Protein AF-A0A7X8J8Z9-F1 (afdb_monomer_lite)

Radius of gyration: 16.52 Å; chains: 1; bounding box: 28×40×57 Å

pLDDT: mean 86.99, std 15.35, range [37.53, 97.94]

Foldseek 3Di:
DDPPPPPPPPDLQDFDDDPQWTWGAFDQAAEEAEAPVDDPVVVVVVPDGIYTYGNDHDDDDDDGQEYEYEECSQVCQVVCLRHQYEYEQYDPDDDDDPSDDYYHHPPNPD

Structure (mmCIF, N/CA/C/O backbone):
data_AF-A0A7X8J8Z9-F1
#
_entry.id   AF-A0A7X8J8Z9-F1
#
loop_
_atom_site.group_PDB
_atom_site.id
_atom_site.type_symbol
_atom_site.label_atom_id
_atom_site.label_alt_id
_atom_site.label_comp_id
_atom_site.label_asym_id
_atom_site.label_entity_id
_atom_site.label_seq_id
_atom_site.pdbx_PDB_ins_code
_atom_site.Cartn_x
_atom_site.Cartn_y
_atom_site.Cartn_z
_atom_site.occupancy
_atom_site.B_iso_or_equiv
_atom_site.auth_seq_id
_atom_site.auth_comp_id
_atom_site.auth_asym_id
_atom_site.auth_atom_id
_atom_site.pdbx_PDB_model_num
ATOM 1 N N . MET A 1 1 ? -12.126 28.770 42.590 1.00 37.53 1 MET A N 1
ATOM 2 C CA . MET A 1 1 ? -11.284 27.585 42.327 1.00 37.53 1 MET A CA 1
ATOM 3 C C . MET A 1 1 ? -11.880 26.883 41.113 1.00 37.53 1 MET A C 1
ATOM 5 O O . MET A 1 1 ? -12.852 26.157 41.254 1.00 37.53 1 MET A O 1
ATOM 9 N N . LEU A 1 2 ? -11.420 27.245 39.911 1.00 43.31 2 LEU A N 1
ATOM 10 C CA . LEU A 1 2 ? -11.929 26.685 3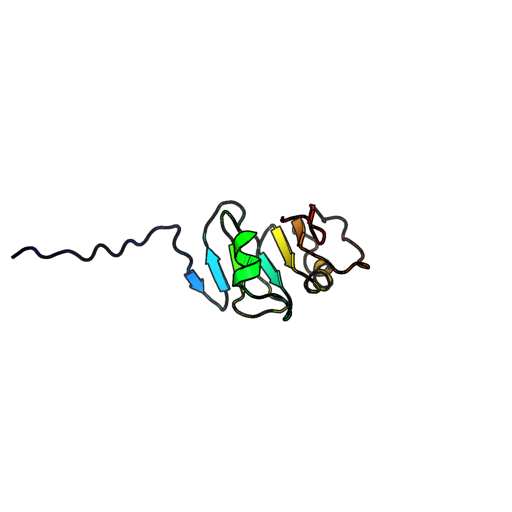8.657 1.00 43.31 2 LEU A CA 1
ATOM 11 C C . LEU A 1 2 ? -11.231 25.340 38.443 1.00 43.31 2 LEU A C 1
ATOM 13 O O . LEU A 1 2 ? -10.031 25.307 38.179 1.00 43.31 2 LEU A O 1
ATOM 17 N N . ILE A 1 3 ? -11.960 24.239 38.604 1.00 49.44 3 ILE A N 1
ATOM 18 C CA . ILE A 1 3 ? -11.476 22.925 38.182 1.00 49.44 3 ILE A CA 1
ATOM 19 C C . ILE A 1 3 ? -11.584 22.923 36.657 1.00 49.44 3 ILE A C 1
ATOM 21 O O . ILE A 1 3 ? -12.666 22.725 36.108 1.00 49.44 3 ILE A O 1
ATOM 25 N N . LEU A 1 4 ? -10.471 23.225 35.978 1.00 48.59 4 LEU A N 1
ATOM 26 C CA . LEU A 1 4 ? -10.306 22.920 34.561 1.00 48.59 4 LEU A CA 1
ATOM 27 C C . LEU A 1 4 ? -10.410 21.402 34.428 1.00 48.59 4 LEU A C 1
ATOM 29 O O . LEU A 1 4 ? -9.435 20.678 34.621 1.00 48.59 4 LEU A O 1
ATOM 33 N N . ALA A 1 5 ? -11.617 20.921 34.143 1.00 55.81 5 ALA A N 1
ATOM 34 C CA . ALA A 1 5 ? -11.816 19.578 33.649 1.00 55.81 5 ALA A CA 1
ATOM 35 C C . ALA A 1 5 ? -10.992 19.465 32.368 1.00 55.81 5 ALA A C 1
ATOM 37 O O . ALA A 1 5 ? -11.288 20.112 31.362 1.00 55.81 5 ALA A O 1
ATOM 38 N N . SER A 1 6 ? -9.914 18.693 32.443 1.00 51.56 6 SER A N 1
ATOM 39 C CA . SER A 1 6 ? -9.152 18.213 31.304 1.00 51.56 6 SER A CA 1
ATOM 40 C C . SER A 1 6 ? -10.102 17.398 30.430 1.00 51.56 6 SER A C 1
ATOM 42 O O . SER A 1 6 ? -10.185 16.178 30.551 1.00 51.56 6 SER A O 1
ATOM 44 N N . PHE A 1 7 ? -10.872 18.083 29.584 1.00 52.12 7 PHE A N 1
ATOM 45 C CA . PHE A 1 7 ? -11.532 17.482 28.442 1.00 52.12 7 PHE A CA 1
ATOM 46 C C . PHE A 1 7 ? -10.409 16.948 27.559 1.00 52.12 7 PHE A C 1
ATOM 48 O O . PHE A 1 7 ? -9.832 17.651 26.735 1.00 52.12 7 PHE A O 1
ATOM 55 N N . LEU A 1 8 ? -10.036 15.699 27.824 1.00 51.72 8 LEU A N 1
ATOM 56 C CA . LEU A 1 8 ? -9.349 14.832 26.892 1.00 51.72 8 LEU A CA 1
ATOM 57 C C . LEU A 1 8 ? -10.198 14.853 25.625 1.00 51.72 8 LEU A C 1
ATOM 59 O O . LEU A 1 8 ? -11.252 14.222 25.571 1.00 51.72 8 LEU A O 1
ATOM 63 N N . PHE A 1 9 ? -9.774 15.652 24.647 1.00 52.78 9 PHE A N 1
ATOM 64 C CA . PHE A 1 9 ? -10.345 15.711 23.309 1.00 52.78 9 PHE A CA 1
ATOM 65 C C . PHE A 1 9 ? -10.093 14.368 22.616 1.00 52.78 9 PHE A C 1
ATOM 67 O O . PHE A 1 9 ? -9.206 14.220 21.782 1.00 52.78 9 PHE A O 1
ATOM 74 N N . TYR A 1 10 ? -10.848 13.355 23.022 1.00 48.88 10 TYR A N 1
ATOM 75 C CA . TYR A 1 10 ? -10.950 12.085 22.339 1.00 48.88 10 TYR A CA 1
ATOM 76 C C . TYR A 1 10 ? -11.900 12.300 21.164 1.00 48.88 10 TYR A C 1
ATOM 78 O O . TYR A 1 10 ? -13.118 12.221 21.309 1.00 48.88 10 TYR A O 1
ATOM 86 N N . SER A 1 11 ? -11.333 12.659 20.014 1.00 61.22 11 SER A N 1
ATOM 87 C CA . SER A 1 11 ? -12.074 12.654 18.758 1.00 61.22 11 SER A CA 1
ATOM 88 C C . SER A 1 11 ? -12.101 11.226 18.213 1.00 61.22 11 SER A C 1
ATOM 90 O O . SER A 1 11 ? -11.108 10.497 18.307 1.00 61.22 11 SER A O 1
ATOM 92 N N . SER A 1 12 ? -13.221 10.816 17.616 1.00 63.00 12 SER A N 1
ATOM 93 C CA . SER A 1 12 ? -13.294 9.584 16.818 1.00 63.00 12 SER A CA 1
ATOM 94 C C . SER A 1 12 ? -12.235 9.545 15.709 1.00 63.00 12 SER A C 1
ATOM 96 O O . SER A 1 12 ? -11.829 8.457 15.316 1.00 63.00 12 SER A O 1
ATOM 98 N N . ASP A 1 13 ? -11.721 10.707 15.296 1.00 69.31 13 ASP A N 1
ATOM 99 C CA . ASP A 1 13 ? -10.736 10.860 14.220 1.00 69.31 13 ASP A CA 1
ATOM 100 C C . ASP A 1 13 ? -9.274 10.754 14.670 1.00 69.31 13 ASP A C 1
ATOM 102 O O . ASP A 1 13 ? -8.363 10.861 13.847 1.00 69.31 13 ASP A O 1
ATOM 106 N N . THR A 1 14 ? -9.003 10.574 15.966 1.00 82.00 14 THR A N 1
ATOM 107 C CA . THR A 1 14 ? -7.621 10.464 16.449 1.00 82.00 14 THR A CA 1
ATOM 108 C C . THR A 1 14 ? -7.011 9.118 16.027 1.00 82.00 14 THR A C 1
ATOM 110 O O . THR A 1 14 ? -7.553 8.074 16.412 1.00 82.00 14 THR A O 1
ATOM 113 N N . PRO A 1 15 ? -5.871 9.103 15.297 1.00 87.56 15 PRO A N 1
ATOM 114 C CA . PRO A 1 15 ? -5.176 7.867 14.950 1.00 87.56 15 PRO A CA 1
ATOM 115 C C . PRO A 1 15 ? -4.756 7.084 16.196 1.00 87.56 15 PRO A C 1
ATOM 117 O O . PRO A 1 15 ? -4.360 7.665 17.209 1.00 87.56 15 PRO A O 1
ATOM 120 N N . ARG A 1 16 ? -4.819 5.754 16.124 1.00 92.12 16 ARG A N 1
ATOM 121 C CA . ARG A 1 16 ? -4.533 4.862 17.256 1.00 92.12 16 ARG A CA 1
ATOM 122 C C . ARG A 1 16 ? -3.516 3.814 16.882 1.00 92.12 16 ARG A C 1
ATOM 124 O O . ARG A 1 16 ? -3.531 3.319 15.763 1.00 92.12 16 ARG A O 1
ATOM 131 N N . ILE A 1 17 ? -2.700 3.413 17.848 1.00 93.00 17 ILE A N 1
ATOM 132 C CA . ILE A 1 17 ? -1.790 2.286 17.673 1.00 93.00 17 ILE A CA 1
ATOM 133 C C . ILE A 1 17 ? -2.462 1.020 18.203 1.00 93.00 17 ILE A C 1
ATOM 135 O O . ILE A 1 17 ? -2.844 0.962 19.372 1.00 93.00 17 ILE A O 1
ATOM 139 N N . LYS A 1 18 ? -2.605 -0.002 17.358 1.00 92.56 18 LYS A N 1
ATOM 140 C CA . LYS A 1 18 ? -3.129 -1.317 17.747 1.00 92.56 18 LYS A CA 1
ATOM 141 C C . LYS A 1 18 ? -2.465 -2.413 16.921 1.00 92.56 18 LYS A C 1
ATOM 143 O O . LYS A 1 18 ? -2.458 -2.343 15.700 1.00 92.56 18 LYS A O 1
ATOM 148 N N . GLY A 1 19 ? -1.925 -3.433 17.590 1.00 91.25 19 GLY A N 1
ATOM 149 C CA . GLY A 1 19 ? -1.391 -4.630 16.925 1.00 91.25 19 GLY A CA 1
ATOM 150 C C . GLY A 1 19 ? -0.243 -4.364 15.945 1.00 91.25 19 GLY A C 1
ATOM 151 O O . GLY A 1 19 ? -0.123 -5.088 14.969 1.00 91.25 19 GLY A O 1
ATOM 152 N N . GLY A 1 20 ? 0.562 -3.320 16.169 1.00 94.62 20 GLY A N 1
ATOM 153 C CA . GLY A 1 20 ? 1.639 -2.933 15.248 1.00 94.62 20 GLY A CA 1
ATOM 154 C C . GLY A 1 20 ? 1.214 -1.992 14.115 1.00 94.62 20 GLY A C 1
ATOM 155 O O . GLY A 1 20 ? 2.047 -1.665 13.278 1.00 94.62 20 GLY A O 1
ATOM 156 N N . PHE A 1 21 ? -0.035 -1.518 14.107 1.00 95.75 21 PHE A N 1
ATOM 157 C CA . PHE A 1 21 ? -0.566 -0.600 13.098 1.00 95.75 21 PHE A CA 1
ATOM 158 C C . PHE A 1 21 ? -0.955 0.7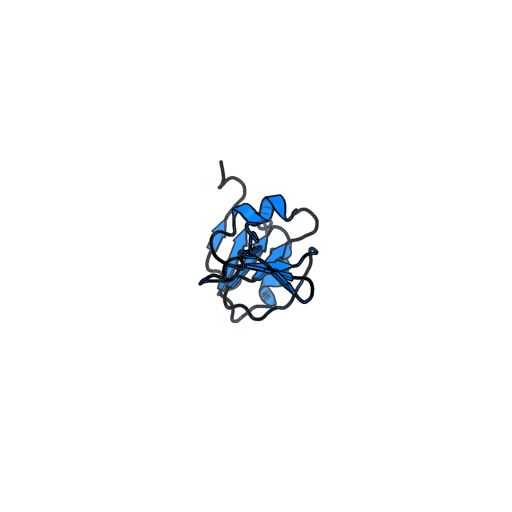40 13.712 1.00 95.75 21 PHE A C 1
ATOM 160 O O . PHE A 1 21 ? -1.505 0.781 14.813 1.00 95.75 21 PHE A O 1
ATOM 167 N N . VAL A 1 22 ? -0.733 1.821 12.969 1.00 93.94 22 VAL A N 1
ATOM 168 C CA . VAL A 1 22 ? -1.435 3.094 13.126 1.00 93.94 22 VAL A CA 1
ATOM 169 C C . VAL A 1 22 ? -2.727 3.012 12.324 1.00 93.94 22 VAL A C 1
ATOM 171 O O . VAL A 1 22 ? -2.706 2.847 11.108 1.00 93.94 22 VAL A O 1
ATOM 174 N N . ILE A 1 23 ? -3.852 3.135 13.012 1.00 94.50 23 ILE A N 1
ATOM 175 C CA . ILE A 1 23 ? -5.186 3.087 12.426 1.00 94.50 23 ILE A CA 1
ATOM 176 C C . ILE A 1 23 ? -5.807 4.465 12.596 1.00 94.50 23 ILE A C 1
ATOM 178 O O . ILE A 1 23 ? -6.095 4.880 13.724 1.00 94.50 23 ILE A O 1
ATOM 182 N N . LYS A 1 24 ? -6.013 5.171 11.486 1.00 93.50 24 LYS A N 1
ATOM 183 C CA . LYS A 1 24 ? -6.877 6.350 11.441 1.00 93.50 24 LYS A CA 1
ATOM 184 C C . LYS A 1 24 ? -8.232 5.905 10.880 1.00 93.50 24 LYS A C 1
ATOM 186 O O . LYS A 1 24 ? -8.251 5.391 9.765 1.00 93.50 24 LYS A O 1
ATOM 191 N N . PRO A 1 25 ? -9.345 6.104 11.603 1.00 91.88 25 PRO A N 1
ATOM 192 C CA . PRO A 1 25 ? -10.676 5.910 11.037 1.00 91.88 25 PRO A CA 1
ATOM 193 C C . PRO A 1 25 ? -10.952 6.872 9.868 1.00 91.88 25 PRO A C 1
ATOM 195 O O . PRO A 1 25 ? -10.434 7.995 9.836 1.00 91.88 25 PRO A O 1
ATOM 198 N N . GLY A 1 26 ? -11.745 6.407 8.910 1.00 90.19 26 GLY A N 1
ATOM 199 C CA . GLY A 1 26 ? -12.212 7.128 7.722 1.00 90.19 26 GLY A CA 1
ATOM 200 C C . GLY A 1 26 ? -13.070 6.192 6.869 1.00 90.19 26 GLY A C 1
ATOM 201 O O . GLY A 1 26 ? -13.297 5.053 7.280 1.00 90.19 26 GLY A O 1
ATOM 202 N N . ASP A 1 27 ? -13.526 6.648 5.706 1.00 86.69 27 ASP A N 1
ATOM 203 C CA . ASP A 1 27 ? -14.463 5.871 4.882 1.00 86.69 27 ASP A CA 1
ATOM 204 C C . ASP A 1 27 ? -13.784 4.709 4.127 1.00 86.69 27 ASP A C 1
ATOM 206 O O . ASP A 1 27 ? -14.288 3.588 4.152 1.00 86.69 27 ASP A O 1
ATOM 210 N N . ASP A 1 28 ? -12.613 4.936 3.516 1.00 85.62 28 ASP A N 1
ATOM 211 C CA . ASP A 1 28 ? -11.964 3.942 2.637 1.00 85.62 28 ASP A CA 1
ATOM 212 C C . ASP A 1 28 ? -10.917 3.053 3.345 1.00 85.62 28 ASP A C 1
ATOM 214 O O . ASP A 1 28 ? -10.599 1.969 2.861 1.00 85.62 28 ASP A O 1
ATOM 218 N N . MET A 1 29 ? -10.367 3.511 4.482 1.00 93.44 29 MET A N 1
ATOM 219 C CA . MET A 1 29 ? -9.335 2.854 5.317 1.00 93.44 29 MET A CA 1
ATOM 220 C C . MET A 1 29 ? -8.427 1.828 4.593 1.00 93.44 29 MET A C 1
ATOM 222 O O . MET A 1 29 ? -8.417 0.651 4.966 1.00 93.44 29 MET A O 1
ATOM 226 N N . PRO A 1 30 ? -7.621 2.228 3.594 1.00 96.25 30 PRO A N 1
ATOM 227 C CA . PRO A 1 30 ? -6.760 1.286 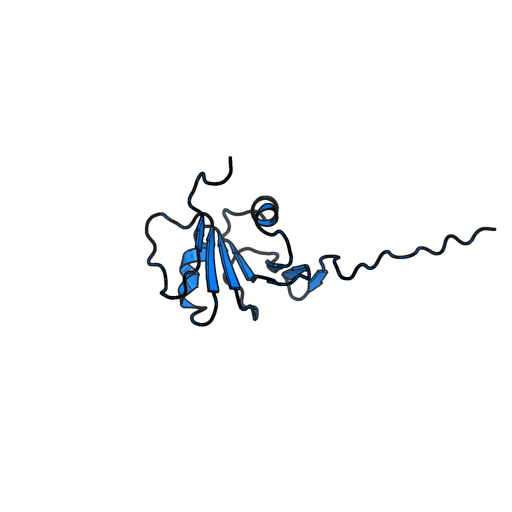2.890 1.00 96.25 30 PRO A CA 1
ATOM 228 C C . PRO A 1 30 ? -5.684 0.697 3.811 1.00 96.25 30 PRO A C 1
ATOM 230 O O . PRO A 1 30 ? -5.137 1.399 4.673 1.00 96.25 30 PRO A O 1
ATOM 233 N N . LEU A 1 31 ? -5.324 -0.571 3.585 1.00 97.62 31 LEU A N 1
ATOM 234 C CA . LEU A 1 31 ? -4.086 -1.134 4.124 1.00 97.62 31 LEU A CA 1
ATOM 235 C C . LEU A 1 31 ? -2.912 -0.624 3.294 1.00 97.62 31 LEU A C 1
ATOM 237 O O . LEU A 1 31 ? -2.892 -0.747 2.071 1.00 97.62 31 LEU A O 1
ATOM 241 N N . VAL A 1 32 ? -1.919 -0.065 3.970 1.00 97.50 32 VAL A N 1
ATOM 242 C CA . VAL A 1 32 ? -0.744 0.514 3.330 1.00 97.50 32 VAL A CA 1
ATOM 243 C C . VAL A 1 32 ? 0.449 -0.402 3.527 1.00 97.50 32 VAL A C 1
ATOM 245 O O . VAL A 1 32 ? 0.837 -0.679 4.656 1.00 97.50 32 VAL A O 1
ATOM 248 N N . LEU A 1 33 ? 1.053 -0.846 2.432 1.00 97.81 33 LEU A N 1
ATOM 249 C CA . LEU A 1 33 ? 2.240 -1.690 2.423 1.00 97.81 33 LEU A CA 1
ATOM 250 C C . LEU A 1 33 ? 3.387 -0.942 1.754 1.00 97.81 33 LEU A C 1
ATOM 252 O O . LEU A 1 33 ? 3.213 -0.306 0.716 1.00 97.81 33 LEU A O 1
ATOM 256 N N . TYR A 1 34 ? 4.557 -0.991 2.378 1.00 96.94 34 TYR A N 1
ATOM 257 C CA . TYR A 1 34 ? 5.732 -0.247 1.944 1.00 96.94 34 TYR A CA 1
ATOM 258 C C . TYR A 1 34 ? 7.011 -1.012 2.300 1.00 96.94 34 TYR A C 1
ATOM 260 O O . TYR A 1 34 ? 7.031 -1.796 3.255 1.00 96.94 34 TYR A O 1
ATOM 268 N N . ASP A 1 35 ? 8.063 -0.801 1.511 1.00 94.44 35 ASP A N 1
ATOM 269 C CA . ASP A 1 35 ? 9.383 -1.401 1.722 1.00 94.44 35 ASP A CA 1
ATOM 270 C C . ASP A 1 35 ? 10.301 -0.516 2.595 1.00 94.44 35 ASP A C 1
ATOM 272 O O . ASP A 1 35 ? 9.905 0.539 3.097 1.00 94.44 35 ASP A O 1
ATOM 276 N N . GLU A 1 36 ? 11.544 -0.952 2.804 1.00 93.62 36 GLU A N 1
ATOM 277 C CA . GLU A 1 36 ? 12.519 -0.264 3.659 1.00 93.62 36 GLU A CA 1
ATOM 278 C C . GLU A 1 36 ? 12.991 1.104 3.129 1.00 93.62 36 GLU A C 1
ATOM 280 O O . GLU A 1 36 ? 13.509 1.918 3.905 1.00 93.62 36 GLU A O 1
ATOM 285 N N . GLU A 1 37 ? 12.805 1.382 1.836 1.00 92.75 37 GLU A N 1
ATOM 286 C CA . GLU A 1 37 ? 13.173 2.652 1.205 1.00 92.75 37 GLU A CA 1
ATOM 287 C C . GLU A 1 37 ? 12.173 3.762 1.561 1.00 92.75 37 GLU A C 1
ATOM 289 O O . GLU A 1 37 ? 12.516 4.951 1.590 1.00 92.75 37 GLU A O 1
ATOM 294 N N . TRP A 1 38 ? 10.944 3.383 1.919 1.00 92.12 38 TRP A N 1
ATOM 295 C CA . TRP A 1 38 ? 9.890 4.306 2.313 1.00 92.12 38 TRP A CA 1
ATOM 296 C C . TRP A 1 38 ? 9.914 4.617 3.810 1.00 92.12 38 TRP A C 1
ATOM 298 O O . TRP A 1 38 ? 10.153 3.782 4.684 1.00 92.12 38 TRP A O 1
ATOM 308 N N . ARG A 1 39 ? 9.628 5.879 4.142 1.00 88.19 39 ARG A N 1
ATOM 309 C CA . ARG A 1 39 ? 9.458 6.337 5.526 1.00 88.19 39 ARG A CA 1
ATOM 310 C C . ARG A 1 39 ? 8.004 6.729 5.739 1.00 88.19 39 ARG A C 1
ATOM 312 O O . ARG A 1 39 ? 7.405 7.360 4.880 1.00 88.19 39 ARG A O 1
ATOM 319 N N . LEU A 1 40 ? 7.461 6.494 6.934 1.00 84.69 40 LEU A N 1
ATOM 320 C CA . LEU A 1 40 ? 6.075 6.868 7.261 1.00 84.69 40 LEU A CA 1
ATOM 321 C C . LEU A 1 40 ? 5.748 8.329 6.904 1.00 84.69 40 LEU A C 1
ATOM 323 O O . LEU A 1 40 ? 4.702 8.614 6.335 1.00 84.69 40 LEU A O 1
ATOM 327 N N . LYS A 1 41 ? 6.682 9.258 7.151 1.00 84.94 41 LYS A N 1
ATOM 328 C CA . LYS A 1 41 ? 6.514 10.683 6.816 1.00 84.94 41 LYS A CA 1
ATOM 329 C C . LYS A 1 41 ? 6.331 10.972 5.317 1.00 84.94 41 LYS A C 1
ATOM 331 O O . LYS A 1 41 ? 5.774 12.011 4.989 1.00 84.94 41 LYS A O 1
ATOM 336 N N . THR A 1 42 ? 6.827 10.109 4.426 1.00 85.38 42 THR A N 1
ATOM 337 C CA . THR A 1 42 ? 6.659 10.249 2.968 1.00 85.38 42 THR A CA 1
ATOM 338 C C . THR A 1 42 ? 5.417 9.525 2.466 1.00 85.38 42 THR A C 1
ATOM 340 O O . THR A 1 42 ? 4.867 9.926 1.450 1.00 85.38 42 THR A O 1
ATOM 343 N N . VAL A 1 43 ? 4.944 8.516 3.199 1.00 89.12 43 VAL A N 1
ATOM 344 C CA . VAL A 1 43 ? 3.712 7.767 2.913 1.00 89.12 43 VAL A CA 1
ATOM 345 C C . VAL A 1 43 ? 2.464 8.544 3.348 1.00 89.12 43 VAL A C 1
ATOM 347 O O . VAL A 1 43 ? 1.511 8.666 2.586 1.00 89.12 43 VAL A O 1
ATOM 350 N N . LEU A 1 44 ? 2.474 9.123 4.553 1.00 87.50 44 LEU A N 1
ATOM 351 C CA . LEU A 1 44 ? 1.316 9.805 5.150 1.00 87.50 44 LEU A CA 1
ATOM 352 C C . LEU A 1 44 ? 0.648 10.871 4.255 1.00 87.50 44 LEU A C 1
ATOM 354 O O . LEU A 1 44 ? -0.577 10.909 4.242 1.00 87.50 44 LEU A O 1
ATOM 358 N N . PRO A 1 45 ? 1.369 11.705 3.475 1.00 86.06 45 PRO A N 1
ATOM 359 C CA . PRO A 1 45 ? 0.740 12.694 2.592 1.00 86.06 45 PRO A CA 1
ATOM 360 C C . PRO A 1 45 ? -0.183 12.112 1.508 1.00 86.06 45 PRO A C 1
ATOM 362 O O . PRO A 1 45 ? -1.028 12.829 0.973 1.00 86.06 45 PRO A O 1
ATOM 365 N N . PHE A 1 46 ? -0.039 10.826 1.180 1.00 83.12 46 PHE A N 1
ATOM 366 C CA . PHE A 1 46 ? -0.903 10.121 0.229 1.00 83.12 46 PHE A CA 1
ATOM 367 C C . PHE A 1 46 ? -2.211 9.642 0.871 1.00 83.12 46 PHE A C 1
ATOM 369 O O . PHE A 1 46 ? -3.158 9.307 0.160 1.00 83.12 46 PHE A O 1
ATOM 376 N N . LEU A 1 47 ? -2.268 9.623 2.204 1.00 86.88 47 LEU A N 1
ATOM 377 C CA . LEU A 1 47 ? -3.363 9.081 2.996 1.00 86.88 47 LEU A CA 1
ATOM 378 C C . LEU A 1 47 ? -4.193 10.246 3.542 1.00 86.88 47 LEU A C 1
ATOM 380 O O . LEU A 1 47 ? -3.804 10.914 4.499 1.00 86.88 47 LEU A O 1
ATOM 384 N N . LYS A 1 48 ? -5.323 10.533 2.890 1.00 78.69 48 LYS A N 1
ATOM 385 C CA . LYS A 1 48 ? -6.150 11.707 3.214 1.00 78.69 48 LYS A CA 1
ATOM 386 C C . LYS A 1 48 ? -7.187 11.409 4.286 1.00 78.69 48 LYS A C 1
ATOM 388 O O . LYS A 1 48 ? -7.227 12.116 5.292 1.00 78.69 48 LYS A O 1
ATOM 393 N N . ASP A 1 49 ? -7.994 10.369 4.088 1.00 85.38 49 ASP A N 1
ATOM 394 C CA . ASP A 1 49 ? -9.075 10.044 5.009 1.00 85.38 49 ASP A CA 1
ATOM 395 C C . ASP A 1 49 ? -9.180 8.552 5.328 1.00 85.38 49 ASP A C 1
ATOM 397 O O . ASP A 1 49 ? -9.737 7.754 4.583 1.00 85.38 49 ASP A O 1
ATOM 401 N N . GLY A 1 50 ? -8.616 8.196 6.478 1.00 91.81 50 GLY A N 1
ATOM 402 C CA . GLY A 1 50 ? -8.569 6.826 6.958 1.00 91.81 50 GLY A CA 1
ATOM 403 C C . GLY A 1 50 ? -7.385 6.056 6.387 1.00 91.81 50 GLY A C 1
ATOM 404 O O . GLY A 1 50 ? -6.951 6.292 5.263 1.00 91.81 50 GLY A O 1
ATOM 405 N N . TYR A 1 51 ? -6.808 5.179 7.202 1.00 95.31 51 TYR A N 1
ATOM 406 C CA . TYR A 1 51 ? -5.751 4.261 6.783 1.00 95.31 51 TYR A CA 1
ATOM 407 C C . TYR A 1 51 ? -5.436 3.249 7.876 1.00 95.31 51 TYR A C 1
ATOM 409 O O . TYR A 1 51 ? -5.578 3.521 9.074 1.00 95.31 51 TYR A O 1
ATOM 417 N N . ILE A 1 52 ? -4.909 2.111 7.442 1.00 96.75 52 ILE A N 1
ATOM 418 C CA . ILE A 1 52 ? -4.268 1.108 8.279 1.00 96.75 52 ILE A CA 1
ATOM 419 C C . ILE A 1 52 ? -2.804 1.040 7.843 1.00 96.75 52 ILE A C 1
ATOM 421 O O . ILE A 1 52 ? -2.481 0.551 6.764 1.00 96.75 52 ILE A O 1
ATOM 425 N N . LEU A 1 53 ? -1.912 1.575 8.673 1.00 96.06 53 LEU A N 1
ATOM 426 C CA . LEU A 1 53 ? -0.501 1.767 8.347 1.00 96.06 53 LEU A CA 1
ATOM 427 C C . LEU A 1 53 ? 0.369 0.974 9.330 1.00 96.06 53 LEU A C 1
ATOM 429 O O . LEU A 1 53 ? 0.387 1.318 10.514 1.00 96.06 53 LEU A O 1
ATOM 433 N N . PRO A 1 54 ? 1.078 -0.082 8.904 1.00 96.19 54 PRO A N 1
ATOM 434 C CA . PRO A 1 54 ? 1.987 -0.803 9.781 1.00 96.19 54 PRO A CA 1
ATOM 435 C C . PRO A 1 54 ? 3.112 0.125 10.256 1.00 96.19 54 PRO A C 1
ATOM 437 O O . PRO A 1 54 ? 3.513 1.058 9.566 1.00 96.19 54 PRO A O 1
ATOM 440 N N . LEU A 1 55 ? 3.599 -0.101 11.477 1.00 93.38 55 LEU A N 1
ATOM 441 C CA . LEU A 1 55 ? 4.701 0.672 12.063 1.00 93.38 55 LEU A CA 1
ATOM 442 C C . LEU A 1 55 ? 6.067 0.297 11.473 1.00 93.38 55 LEU A C 1
ATOM 444 O O . LEU A 1 55 ? 7.039 1.033 11.653 1.00 93.38 55 LEU A O 1
ATOM 448 N N . GLN A 1 56 ? 6.146 -0.857 10.815 1.00 94.50 56 GLN A N 1
ATOM 449 C CA . GLN A 1 56 ? 7.345 -1.390 10.184 1.00 94.50 56 GLN A CA 1
ATOM 450 C C . GLN A 1 56 ? 7.057 -1.684 8.706 1.00 94.50 56 GLN A C 1
ATOM 452 O O . GLN A 1 56 ? 5.914 -1.990 8.370 1.00 94.50 56 GLN A O 1
ATOM 457 N N . PRO A 1 57 ? 8.060 -1.542 7.823 1.00 95.25 57 PRO A N 1
ATOM 458 C CA . PRO A 1 57 ? 7.932 -1.982 6.440 1.00 95.25 57 PRO A CA 1
ATOM 459 C C . PRO A 1 57 ? 7.790 -3.505 6.378 1.00 95.25 57 PRO A C 1
ATOM 461 O O . PRO A 1 57 ? 8.286 -4.217 7.256 1.00 95.25 57 PRO A O 1
ATOM 464 N N . GLY A 1 58 ? 7.164 -3.999 5.313 1.00 95.38 58 GLY A N 1
ATOM 465 C CA . GLY A 1 58 ? 7.018 -5.431 5.081 1.00 95.38 58 GLY A CA 1
ATOM 466 C C . GLY A 1 58 ? 5.625 -5.862 4.641 1.00 95.38 58 GLY A C 1
ATOM 467 O O . GLY A 1 58 ? 4.683 -5.073 4.536 1.00 95.38 58 GLY A O 1
ATOM 468 N N . ASN A 1 59 ? 5.517 -7.163 4.388 1.00 96.00 59 ASN A N 1
ATOM 469 C CA . ASN A 1 59 ? 4.279 -7.812 3.995 1.00 96.00 59 ASN A CA 1
ATOM 470 C C . ASN A 1 59 ? 3.393 -8.056 5.222 1.00 96.00 59 ASN A C 1
ATOM 472 O O . ASN A 1 59 ? 3.555 -9.041 5.949 1.00 96.00 59 ASN A O 1
ATOM 476 N N . HIS A 1 60 ? 2.465 -7.136 5.460 1.00 96.56 60 HIS A N 1
ATOM 477 C CA . HIS A 1 60 ? 1.520 -7.207 6.565 1.00 96.56 60 HIS A CA 1
ATOM 478 C C . HIS A 1 60 ? 0.130 -7.605 6.078 1.00 96.56 60 HIS A C 1
ATOM 480 O O . HIS A 1 60 ? -0.296 -7.245 4.987 1.00 96.56 60 HIS A O 1
ATOM 486 N N . GLN A 1 61 ? -0.593 -8.327 6.930 1.00 94.81 61 GLN A N 1
ATOM 487 C CA . GLN A 1 61 ? -1.956 -8.767 6.661 1.00 94.81 61 GLN A CA 1
ATOM 488 C C . GLN A 1 61 ? -2.921 -8.016 7.573 1.00 94.81 61 GLN A C 1
ATOM 490 O O . GLN A 1 61 ? -2.755 -7.997 8.795 1.00 94.81 61 GLN A O 1
ATOM 495 N N . TYR A 1 62 ? -3.932 -7.400 6.970 1.00 95.19 62 TYR A N 1
ATOM 496 C CA . TYR A 1 62 ? -5.041 -6.770 7.671 1.00 95.19 62 TYR A CA 1
ATOM 497 C C . TYR A 1 62 ? -6.273 -6.784 6.754 1.00 95.19 62 TYR A C 1
ATOM 499 O O . TYR A 1 62 ? -6.124 -6.477 5.572 1.00 95.19 62 TYR A O 1
ATOM 507 N N . PRO A 1 63 ? -7.479 -7.117 7.253 1.00 92.62 63 PRO A N 1
ATOM 508 C CA . PRO A 1 63 ? -8.692 -7.062 6.441 1.00 92.62 63 PRO A CA 1
ATOM 509 C C . PRO A 1 63 ? -8.966 -5.638 5.940 1.00 92.62 63 PRO A C 1
ATOM 511 O O . PRO A 1 63 ? -9.300 -4.756 6.731 1.00 92.62 63 PRO A O 1
ATOM 514 N N . ALA A 1 64 ? -8.820 -5.419 4.638 1.00 94.62 64 ALA A N 1
ATOM 515 C CA . ALA A 1 64 ? -9.095 -4.148 3.980 1.00 94.62 64 ALA A CA 1
ATOM 516 C C . ALA A 1 64 ? -9.588 -4.405 2.552 1.00 94.62 64 ALA A C 1
ATOM 518 O O . ALA A 1 64 ? -9.115 -5.320 1.881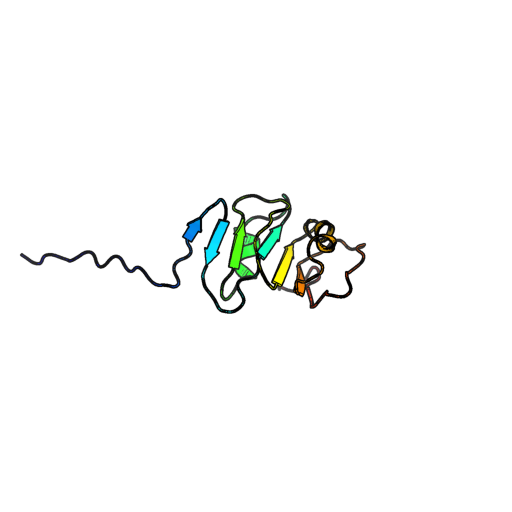 1.00 94.62 64 ALA A O 1
ATOM 519 N N . GLU A 1 65 ? -10.527 -3.587 2.082 1.00 95.88 65 GLU A N 1
ATOM 520 C CA . GLU A 1 65 ? -11.057 -3.683 0.715 1.00 95.88 65 GLU A CA 1
ATOM 521 C C . GLU A 1 65 ? -10.122 -3.065 -0.329 1.00 95.88 65 GLU A C 1
ATOM 523 O O . GLU A 1 65 ? -10.293 -3.291 -1.527 1.00 95.88 65 GLU A O 1
ATOM 528 N N . GLN A 1 66 ? -9.155 -2.260 0.113 1.00 96.75 66 GLN A N 1
ATOM 529 C CA . GLN A 1 66 ? -8.223 -1.539 -0.741 1.00 96.75 66 GLN A CA 1
ATOM 530 C C . GLN A 1 66 ? -6.812 -1.597 -0.159 1.00 96.75 66 GLN A C 1
ATOM 532 O O . GLN A 1 66 ? -6.621 -1.403 1.045 1.00 96.75 66 GLN A O 1
ATOM 537 N N . ILE A 1 67 ? -5.824 -1.847 -1.020 1.00 97.81 67 ILE A N 1
ATOM 538 C CA . ILE A 1 67 ? -4.413 -1.964 -0.641 1.00 97.81 67 ILE A CA 1
ATOM 539 C C . ILE A 1 67 ? -3.585 -0.952 -1.424 1.00 97.81 67 ILE A C 1
ATOM 541 O O . ILE A 1 67 ? -3.681 -0.876 -2.649 1.00 97.81 67 ILE A O 1
ATOM 545 N N . TYR A 1 68 ? -2.755 -0.190 -0.716 1.00 97.56 68 TYR A N 1
ATOM 546 C CA . TYR A 1 68 ? -1.789 0.731 -1.305 1.00 97.56 68 TYR A CA 1
ATOM 547 C C . TYR A 1 68 ? -0.399 0.115 -1.215 1.00 97.56 68 TYR A C 1
ATOM 549 O O . TYR A 1 68 ? 0.102 -0.103 -0.113 1.00 97.56 68 TYR A O 1
ATOM 557 N N . PHE A 1 69 ? 0.241 -0.105 -2.357 1.00 97.38 69 PHE A N 1
ATOM 558 C CA . PHE A 1 69 ? 1.607 -0.609 -2.440 1.00 97.38 69 PHE A CA 1
ATOM 559 C C . PHE A 1 69 ? 2.569 0.518 -2.787 1.00 97.38 69 PHE A C 1
ATOM 561 O O . PHE A 1 69 ? 2.490 1.088 -3.874 1.00 97.38 69 PHE A O 1
ATOM 568 N N . PHE A 1 70 ? 3.489 0.822 -1.878 1.00 96.62 70 PHE A N 1
ATOM 569 C CA . PHE A 1 70 ? 4.546 1.805 -2.080 1.00 96.62 70 PHE A CA 1
ATOM 570 C C . PHE A 1 70 ? 5.859 1.121 -2.460 1.00 96.62 70 PHE A C 1
ATOM 572 O O . PHE A 1 70 ? 6.345 0.262 -1.720 1.00 96.62 70 PHE A O 1
ATOM 579 N N . GLY A 1 71 ? 6.452 1.526 -3.585 1.00 94.81 71 GLY A N 1
ATOM 580 C CA . GLY A 1 71 ? 7.734 0.979 -4.029 1.00 94.81 71 GLY A CA 1
ATOM 581 C C . GLY A 1 71 ? 7.659 -0.512 -4.348 1.00 94.81 71 GLY A C 1
ATOM 582 O O . GLY A 1 71 ? 6.691 -0.997 -4.941 1.00 94.81 71 GLY A O 1
ATOM 583 N N . ASN A 1 72 ? 8.676 -1.251 -3.908 1.00 95.88 72 ASN A N 1
ATOM 584 C CA . ASN A 1 72 ? 8.817 -2.687 -4.142 1.00 95.88 72 ASN A CA 1
ATOM 585 C C . ASN A 1 72 ? 7.765 -3.526 -3.407 1.00 95.88 72 ASN A C 1
ATOM 587 O O . ASN A 1 72 ? 7.576 -4.683 -3.764 1.00 95.88 72 ASN A O 1
ATOM 591 N N . ALA A 1 73 ? 6.998 -2.949 -2.471 1.00 97.12 73 ALA A N 1
ATOM 592 C CA . ALA A 1 73 ? 5.845 -3.625 -1.867 1.00 97.12 73 ALA A CA 1
ATOM 593 C C . ALA A 1 73 ? 4.830 -4.122 -2.914 1.00 97.12 73 ALA A C 1
ATOM 595 O O . ALA A 1 73 ? 4.052 -5.034 -2.642 1.00 97.12 73 ALA A O 1
ATOM 596 N N . ALA A 1 74 ? 4.857 -3.550 -4.123 1.00 96.94 74 ALA A N 1
ATOM 597 C CA . ALA A 1 74 ? 4.086 -4.002 -5.272 1.00 96.94 74 ALA A CA 1
ATOM 598 C C . ALA A 1 74 ? 4.252 -5.503 -5.584 1.00 96.94 74 ALA A C 1
ATOM 600 O O . ALA A 1 74 ? 3.323 -6.116 -6.107 1.00 96.94 74 ALA A O 1
ATOM 601 N N . GLU A 1 75 ? 5.384 -6.117 -5.225 1.00 96.25 75 GLU A N 1
ATOM 602 C CA . GLU A 1 75 ? 5.620 -7.557 -5.399 1.00 96.25 75 GLU A CA 1
ATOM 603 C C . GLU A 1 75 ? 4.626 -8.430 -4.603 1.00 96.25 75 GLU A C 1
ATOM 605 O O . GLU A 1 75 ? 4.374 -9.583 -4.955 1.00 96.25 75 GLU A O 1
ATOM 610 N N . TRP A 1 76 ? 4.017 -7.888 -3.542 1.00 96.88 76 TRP A N 1
ATOM 611 C CA . TRP A 1 76 ? 3.052 -8.605 -2.704 1.00 96.88 76 TRP A CA 1
ATOM 612 C C . TRP A 1 76 ? 1.620 -8.548 -3.243 1.00 96.88 76 TRP A C 1
ATOM 614 O O . TRP A 1 76 ? 0.731 -9.165 -2.657 1.00 96.88 76 TRP A O 1
ATOM 624 N N . ALA A 1 77 ? 1.377 -7.858 -4.362 1.00 96.50 77 ALA A N 1
ATOM 625 C CA . ALA A 1 77 ? 0.042 -7.648 -4.920 1.00 96.50 77 ALA A CA 1
ATOM 626 C C . ALA A 1 77 ? -0.746 -8.949 -5.152 1.00 96.50 77 ALA A C 1
ATOM 628 O O . ALA A 1 77 ? -1.948 -9.002 -4.891 1.00 96.50 77 ALA A O 1
ATOM 629 N N . GLY A 1 78 ? -0.063 -10.029 -5.546 1.00 95.38 78 GLY A N 1
ATOM 630 C CA . GLY A 1 78 ? -0.680 -11.344 -5.757 1.00 95.38 78 GLY A CA 1
ATOM 631 C C . GLY A 1 78 ? -1.296 -11.982 -4.503 1.00 95.38 78 GLY A C 1
ATOM 632 O O . GLY A 1 78 ? -2.058 -12.936 -4.623 1.00 95.38 78 GLY A O 1
ATOM 633 N N . GLN A 1 79 ? -1.004 -11.468 -3.305 1.00 96.25 79 GLN A N 1
ATOM 634 C CA . GLN A 1 79 ? -1.562 -11.971 -2.044 1.00 96.25 79 GLN A CA 1
ATOM 635 C C . GLN A 1 79 ? -2.945 -11.395 -1.720 1.00 96.25 79 GLN A C 1
ATOM 637 O O . GLN A 1 79 ? -3.586 -11.850 -0.775 1.00 96.25 79 GLN A O 1
ATOM 642 N N . PHE A 1 80 ? -3.413 -10.415 -2.497 1.00 96.81 80 PHE A N 1
ATOM 643 C CA . PHE A 1 80 ? -4.667 -9.703 -2.258 1.00 96.81 80 PHE A CA 1
ATOM 644 C C . PHE A 1 80 ? -5.588 -9.782 -3.489 1.00 96.81 80 PHE A C 1
ATOM 646 O O . PHE A 1 80 ? -5.890 -8.753 -4.092 1.00 96.81 80 PHE A O 1
ATOM 653 N N . PRO A 1 81 ? -6.035 -10.985 -3.901 1.00 96.12 81 PRO A N 1
ATOM 654 C CA . PRO A 1 81 ? -6.813 -11.165 -5.132 1.00 96.12 81 PRO A CA 1
ATOM 655 C C . PRO A 1 81 ? -8.206 -10.518 -5.085 1.00 96.12 81 PRO A C 1
ATOM 657 O O . PRO A 1 81 ? -8.746 -10.160 -6.128 1.00 96.12 81 PRO A O 1
ATOM 660 N N . ASP A 1 82 ? -8.766 -10.344 -3.885 1.00 96.31 82 ASP A N 1
ATOM 661 C CA . ASP A 1 82 ? -10.126 -9.827 -3.683 1.00 96.31 82 ASP A CA 1
ATOM 662 C C . ASP A 1 82 ? -10.167 -8.326 -3.348 1.00 96.31 82 ASP A C 1
ATOM 664 O O . ASP A 1 82 ? -11.244 -7.742 -3.239 1.00 96.31 82 ASP A O 1
ATOM 668 N N . ALA A 1 83 ? -9.009 -7.684 -3.165 1.00 97.25 83 ALA A N 1
ATOM 669 C CA . ALA A 1 83 ? -8.932 -6.267 -2.816 1.00 97.25 83 ALA A CA 1
ATOM 670 C C . ALA A 1 83 ? -8.768 -5.381 -4.057 1.00 97.25 83 ALA A C 1
ATOM 672 O O . ALA A 1 83 ? -8.330 -5.827 -5.113 1.00 97.25 83 ALA A O 1
ATOM 673 N N . ARG A 1 84 ? -9.067 -4.091 -3.931 1.00 97.44 84 ARG A N 1
ATOM 674 C CA . ARG A 1 84 ? -8.738 -3.079 -4.940 1.00 97.44 84 ARG A CA 1
ATOM 675 C C . ARG A 1 84 ? -7.291 -2.631 -4.761 1.00 97.44 84 ARG A C 1
ATOM 677 O O . ARG A 1 84 ? -6.915 -2.198 -3.671 1.00 97.44 84 ARG A O 1
ATOM 684 N N . LEU A 1 85 ? -6.468 -2.738 -5.802 1.00 97.94 85 LEU A N 1
ATOM 685 C CA . LEU A 1 85 ? -5.026 -2.500 -5.673 1.00 97.94 85 LEU A CA 1
ATOM 686 C C . LEU A 1 85 ? -4.623 -1.143 -6.248 1.00 97.94 85 LEU A C 1
ATOM 688 O O . LEU A 1 85 ? -4.918 -0.824 -7.403 1.00 97.94 85 LEU A O 1
ATOM 692 N N . ILE A 1 86 ? -3.912 -0.358 -5.444 1.00 96.31 86 ILE A N 1
ATOM 693 C CA . ILE A 1 86 ? -3.358 0.939 -5.821 1.00 96.31 86 ILE A CA 1
ATOM 694 C C . ILE A 1 86 ? -1.841 0.892 -5.678 1.00 96.31 86 ILE A C 1
ATOM 696 O O . ILE A 1 86 ? -1.311 0.582 -4.61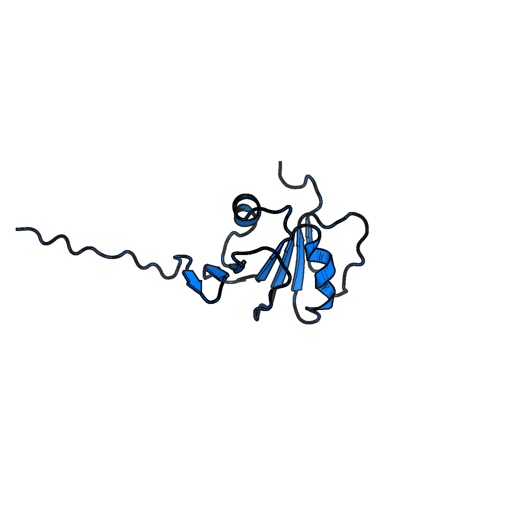6 1.00 96.31 86 ILE A O 1
ATOM 700 N N . PHE A 1 87 ? -1.132 1.247 -6.745 1.00 96.25 87 PHE A N 1
ATOM 701 C CA . PHE A 1 87 ? 0.328 1.246 -6.781 1.00 96.25 87 PHE A CA 1
ATOM 702 C C . PHE A 1 87 ? 0.867 2.669 -6.729 1.00 96.25 87 PHE A C 1
ATOM 704 O O . PHE A 1 87 ? 0.433 3.539 -7.484 1.00 96.25 87 PHE A O 1
ATOM 711 N N . VAL A 1 88 ? 1.835 2.903 -5.851 1.00 94.88 88 VAL A N 1
ATOM 712 C CA . VAL A 1 88 ? 2.425 4.210 -5.574 1.00 94.88 88 VAL A CA 1
ATOM 713 C C . VAL A 1 88 ? 3.935 4.097 -5.757 1.00 94.88 88 VAL A C 1
ATOM 715 O O . VAL A 1 88 ? 4.627 3.479 -4.956 1.00 94.88 88 VAL A O 1
ATOM 718 N N . PHE A 1 89 ? 4.444 4.681 -6.843 1.00 94.44 89 PHE A N 1
ATOM 719 C CA . PHE A 1 89 ? 5.828 4.534 -7.308 1.00 94.44 89 PHE A CA 1
ATOM 720 C C . PHE A 1 89 ? 6.275 3.063 -7.410 1.00 94.44 89 PHE A C 1
ATOM 722 O O . PHE A 1 89 ? 7.295 2.705 -6.821 1.00 94.44 89 PHE A O 1
ATOM 729 N N . PRO A 1 90 ? 5.525 2.192 -8.114 1.00 95.25 90 PRO A N 1
ATOM 730 C CA . PRO A 1 90 ? 5.964 0.816 -8.311 1.00 95.25 90 PRO A CA 1
ATOM 731 C C . PRO A 1 90 ? 7.270 0.759 -9.129 1.00 95.25 90 PRO A C 1
ATOM 733 O O . PRO A 1 90 ? 7.565 1.706 -9.869 1.00 95.25 90 PRO A O 1
ATOM 736 N N . PRO A 1 91 ? 8.021 -0.354 -9.056 1.00 92.94 91 PRO A N 1
ATOM 737 C CA . PRO A 1 91 ? 9.151 -0.612 -9.944 1.00 92.94 91 PRO A CA 1
ATOM 738 C C . PRO A 1 91 ? 8.732 -0.586 -11.419 1.00 92.94 91 PRO A C 1
ATOM 740 O O . PRO A 1 91 ? 7.579 -0.859 -11.753 1.00 92.94 91 PRO A O 1
ATOM 743 N N . GLU A 1 92 ? 9.679 -0.291 -12.312 1.00 87.06 92 GLU A N 1
ATOM 744 C CA . GLU A 1 92 ? 9.406 -0.139 -13.752 1.00 87.06 92 GLU A CA 1
ATOM 745 C C . GLU A 1 92 ? 8.873 -1.419 -14.414 1.00 87.06 92 GLU A C 1
ATOM 747 O O . GLU A 1 92 ? 8.092 -1.349 -15.361 1.00 87.06 92 GLU A O 1
ATOM 752 N N . PHE A 1 93 ? 9.280 -2.586 -13.910 1.00 87.38 93 PHE A N 1
ATOM 753 C CA . PHE A 1 93 ? 8.955 -3.885 -14.492 1.00 87.38 93 PHE A CA 1
ATOM 754 C C . PHE A 1 93 ? 8.196 -4.745 -13.486 1.00 87.38 93 PHE A C 1
ATOM 756 O O . PHE A 1 93 ? 8.785 -5.594 -12.819 1.00 87.38 93 PHE A O 1
ATOM 763 N N . ILE A 1 94 ? 6.885 -4.523 -13.386 1.00 91.62 94 ILE A N 1
ATOM 764 C CA . ILE A 1 94 ? 5.982 -5.404 -12.641 1.00 91.62 94 ILE A CA 1
ATOM 765 C C . ILE A 1 94 ? 4.784 -5.801 -13.499 1.00 91.62 94 ILE A C 1
ATOM 767 O O . ILE A 1 94 ? 4.311 -5.026 -14.332 1.00 91.62 94 ILE A O 1
ATOM 771 N N . GLU A 1 95 ? 4.272 -7.004 -13.268 1.00 92.75 95 GLU A N 1
ATOM 772 C CA . GLU A 1 95 ? 2.991 -7.429 -13.820 1.00 92.75 95 GLU A CA 1
ATOM 773 C C . GLU A 1 95 ? 1.868 -6.986 -12.885 1.00 92.75 95 GLU A C 1
ATOM 775 O O . GLU A 1 95 ? 1.835 -7.348 -11.708 1.00 92.75 95 GLU A O 1
ATOM 780 N N . TYR A 1 96 ? 0.943 -6.185 -13.409 1.00 95.19 96 TYR A N 1
ATOM 781 C CA . TYR A 1 96 ? -0.197 -5.701 -12.642 1.00 95.19 96 TYR A CA 1
ATOM 782 C C . TYR A 1 96 ? -1.316 -6.749 -12.616 1.00 95.19 96 TYR A C 1
ATOM 784 O O . TYR A 1 96 ? -1.763 -7.187 -13.682 1.00 95.19 96 TYR A O 1
ATOM 792 N N . PRO A 1 97 ? -1.826 -7.125 -11.430 1.00 96.38 97 PRO A N 1
ATOM 793 C CA . PRO A 1 97 ? -3.001 -7.981 -11.323 1.00 96.38 97 PRO A CA 1
ATOM 794 C C . PRO A 1 97 ? -4.258 -7.349 -11.936 1.00 96.38 97 PRO A C 1
ATOM 796 O O . PRO A 1 97 ? -4.379 -6.125 -12.023 1.00 96.38 97 PRO A O 1
ATOM 799 N N . ALA A 1 98 ? -5.239 -8.177 -12.302 1.00 96.88 98 ALA A N 1
ATOM 800 C CA . ALA A 1 98 ? -6.477 -7.723 -12.947 1.00 96.88 98 ALA A CA 1
ATOM 801 C C . ALA A 1 98 ? -7.337 -6.794 -12.065 1.00 96.88 98 ALA A C 1
ATOM 803 O O . ALA A 1 98 ? -8.102 -5.987 -12.583 1.00 96.88 98 ALA A O 1
ATOM 804 N N . ASN A 1 99 ? -7.193 -6.885 -10.742 1.00 97.75 99 ASN A N 1
ATOM 805 C CA . ASN A 1 99 ? -7.842 -6.038 -9.738 1.00 97.75 99 ASN A CA 1
ATOM 806 C C . ASN A 1 99 ? -7.058 -4.744 -9.425 1.00 97.75 99 ASN A C 1
ATOM 808 O O . ASN A 1 99 ? -7.308 -4.084 -8.412 1.00 97.75 99 ASN A O 1
ATOM 812 N N . THR A 1 100 ? -6.112 -4.362 -10.290 1.00 97.88 100 THR A N 1
ATOM 813 C CA . THR A 1 100 ? -5.438 -3.060 -10.223 1.00 97.88 100 THR A CA 1
ATOM 814 C C . THR A 1 100 ? -6.410 -1.940 -10.568 1.00 97.88 100 THR A C 1
ATOM 816 O O . THR A 1 100 ? -6.899 -1.844 -11.690 1.00 97.88 100 THR A O 1
ATOM 819 N N . GLU A 1 101 ? -6.657 -1.061 -9.602 1.00 96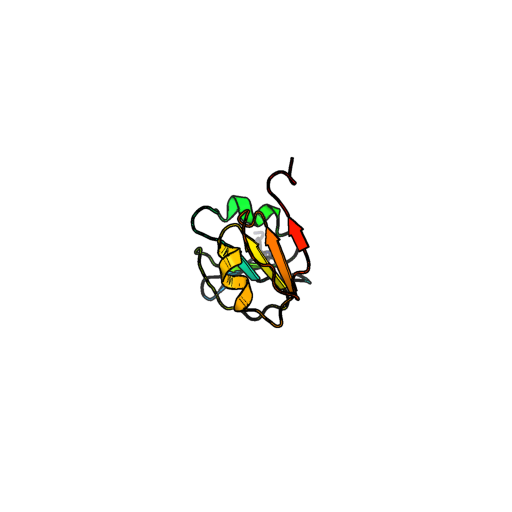.88 101 GLU A N 1
ATOM 820 C CA . GLU A 1 101 ? -7.525 0.102 -9.759 1.00 96.88 101 GLU A CA 1
ATOM 821 C C . GLU A 1 101 ? -6.741 1.317 -10.270 1.00 96.88 101 GLU A C 1
ATOM 823 O O . GLU A 1 101 ? -7.218 2.059 -11.131 1.00 96.88 101 GLU A O 1
ATOM 828 N N . LYS A 1 102 ? -5.531 1.550 -9.740 1.00 95.00 102 LYS A N 1
ATOM 829 C CA . LYS A 1 102 ? -4.772 2.770 -10.040 1.00 95.00 102 LYS A CA 1
ATOM 830 C C . LYS A 1 102 ? -3.265 2.614 -9.885 1.00 95.00 102 LYS A C 1
ATOM 832 O O . LYS A 1 102 ? -2.787 1.883 -9.024 1.00 95.00 102 LYS A O 1
ATOM 837 N N . ILE A 1 103 ? -2.520 3.383 -10.681 1.00 94.81 103 ILE A N 1
ATOM 838 C CA . ILE A 1 103 ? -1.059 3.481 -10.618 1.00 94.81 103 ILE A CA 1
ATOM 839 C C . ILE A 1 103 ? -0.652 4.961 -10.564 1.00 94.81 103 ILE A C 1
ATOM 841 O O . ILE A 1 103 ? -1.093 5.766 -11.385 1.00 94.81 103 ILE A O 1
ATOM 845 N N . PHE A 1 104 ? 0.202 5.316 -9.606 1.00 91.50 104 PHE A N 1
ATOM 846 C CA . PHE A 1 104 ? 0.846 6.622 -9.478 1.00 91.50 104 PHE A CA 1
ATOM 847 C C . PHE A 1 104 ? 2.346 6.480 -9.779 1.00 91.50 104 PHE A C 1
ATOM 849 O O . PHE A 1 104 ? 3.081 5.976 -8.928 1.00 91.50 104 PHE A O 1
ATOM 856 N N . PRO A 1 105 ? 2.821 6.877 -10.972 1.00 84.56 105 PRO A N 1
ATOM 857 C CA . PRO A 1 105 ? 4.225 6.731 -11.344 1.00 84.56 105 PRO A CA 1
ATOM 858 C C . PRO A 1 105 ? 5.134 7.758 -10.652 1.00 84.56 105 PRO A C 1
ATOM 860 O O . PRO A 1 105 ? 4.688 8.745 -10.056 1.00 84.56 105 PRO A O 1
ATOM 863 N N . ALA A 1 106 ? 6.447 7.551 -10.774 1.00 73.62 106 ALA A N 1
ATOM 864 C CA . ALA A 1 106 ? 7.427 8.515 -10.299 1.00 73.62 106 ALA A CA 1
ATOM 865 C C . ALA A 1 106 ? 7.273 9.884 -10.982 1.00 73.62 106 ALA A C 1
ATOM 867 O O . ALA A 1 106 ? 7.278 9.986 -12.205 1.00 73.62 106 ALA A O 1
ATOM 868 N N . GLY A 1 107 ? 7.130 10.949 -10.180 1.00 65.75 107 GLY A N 1
ATOM 869 C CA . GLY A 1 107 ? 7.037 12.336 -10.658 1.00 65.75 107 GLY A CA 1
ATOM 870 C C . GLY A 1 107 ? 5.631 12.947 -10.706 1.00 65.75 107 GLY A C 1
ATOM 871 O O . GLY A 1 107 ? 5.503 14.106 -11.089 1.00 65.75 107 GLY A O 1
ATOM 872 N N . THR A 1 108 ? 4.583 12.227 -10.289 1.00 58.44 108 THR A N 1
ATOM 873 C CA . THR A 1 108 ? 3.190 12.731 -10.308 1.00 58.44 108 THR A CA 1
ATOM 874 C C . THR A 1 108 ? 2.867 13.749 -9.199 1.00 58.44 108 THR A C 1
ATOM 876 O O . THR A 1 108 ? 1.831 14.404 -9.252 1.00 58.44 108 THR A O 1
ATOM 879 N N . PHE A 1 109 ? 3.758 13.936 -8.222 1.00 54.31 109 PHE A N 1
ATOM 880 C CA . PHE A 1 109 ? 3.596 14.895 -7.125 1.00 54.31 109 PHE A CA 1
ATOM 881 C C . PHE A 1 109 ? 4.752 15.906 -7.173 1.00 54.31 109 PHE A C 1
ATOM 883 O O . PHE A 1 109 ? 5.828 15.656 -6.630 1.00 54.31 109 PHE A O 1
ATOM 890 N N . ARG A 1 110 ? 4.541 17.012 -7.890 1.00 43.56 110 ARG A N 1
ATOM 891 C CA . ARG A 1 110 ? 5.342 18.243 -7.827 1.00 43.56 110 ARG A CA 1
ATOM 892 C C . ARG A 1 110 ? 4.448 19.387 -7.385 1.00 43.56 110 ARG A C 1
ATOM 894 O O . ARG A 1 110 ? 3.273 19.386 -7.814 1.00 43.56 110 ARG A O 1
#

Sequence (110 aa):
MLILASFLFYSSDTPRIKGGFVIKPGDDMPLVLYDEEWRLKTVLPFLKDGYILPLQPGNHQYPAEQIYFFGNAAEWAGQFPDARLIFVFPPEFIEYPANTEKIFPAGTFR

Secondary structure (DSSP, 8-state):
-----------TTS-EEETTEEEE--SS--EEEE-TT--HHHHGGG--S-EEEESSSS------SEEEEEGGGGGGGGG-TTSEEEEES--SS-PPPTTEEEEE-TT---